Protein AF-A0A3B5AQD6-F1 (afdb_monomer_lite)

Structure (mmCIF, N/CA/C/O backbone):
data_AF-A0A3B5AQD6-F1
#
_entry.id   AF-A0A3B5AQD6-F1
#
loop_
_atom_site.group_PDB
_atom_site.id
_atom_site.type_symbol
_atom_site.label_atom_id
_atom_site.label_alt_id
_atom_site.label_comp_id
_atom_site.label_asym_id
_atom_site.label_entity_id
_atom_site.label_seq_id
_atom_site.pdbx_PDB_ins_code
_atom_site.Cartn_x
_atom_site.Cartn_y
_atom_site.Cartn_z
_atom_site.occupancy
_atom_site.B_iso_or_equiv
_atom_site.auth_seq_id
_atom_site.auth_comp_id
_atom_site.auth_asym_id
_atom_site.auth_atom_id
_atom_site.pdbx_PDB_model_num
ATOM 1 N N . LEU A 1 1 ? 2.995 -15.649 26.216 1.00 35.91 1 LEU A N 1
ATOM 2 C CA . LEU A 1 1 ? 2.750 -14.836 27.430 1.00 35.91 1 LEU A CA 1
ATOM 3 C C . LEU A 1 1 ? 1.643 -13.781 27.265 1.00 35.91 1 LEU A C 1
ATOM 5 O O . LEU A 1 1 ? 1.574 -12.901 28.098 1.00 35.91 1 LEU A O 1
ATOM 9 N N . TRP A 1 2 ? 0.729 -13.921 26.290 1.00 36.81 2 TRP A N 1
ATOM 10 C CA . TRP A 1 2 ? -0.607 -13.295 26.279 1.00 36.81 2 TRP A CA 1
ATOM 11 C C . TRP A 1 2 ? -1.537 -14.189 25.443 1.00 36.81 2 TRP A C 1
ATOM 13 O O . TRP A 1 2 ? -1.771 -13.940 24.267 1.00 36.81 2 TRP A O 1
ATOM 23 N N . GLN A 1 3 ? -1.967 -15.320 26.008 1.00 32.97 3 GLN A N 1
ATOM 24 C CA . GLN A 1 3 ? -3.010 -16.153 25.406 1.00 32.97 3 GLN A CA 1
ATOM 25 C C . GLN A 1 3 ? -4.338 -15.823 26.093 1.00 32.97 3 GLN A C 1
ATOM 27 O O . GLN A 1 3 ? -4.522 -16.119 27.267 1.00 32.97 3 GLN A O 1
ATOM 32 N N . HIS A 1 4 ? -5.213 -15.155 25.341 1.00 45.03 4 HIS A N 1
ATOM 33 C CA . HIS A 1 4 ? -6.669 -15.318 25.318 1.00 45.03 4 HIS A CA 1
ATOM 34 C C . HIS A 1 4 ? -7.383 -15.743 26.616 1.00 45.03 4 HIS A C 1
ATOM 36 O O . HIS A 1 4 ? -8.008 -16.796 26.657 1.00 45.03 4 HIS A O 1
ATOM 42 N N . ASN A 1 5 ? -7.421 -14.867 27.620 1.00 45.56 5 ASN A N 1
ATOM 43 C CA . ASN A 1 5 ? -8.552 -14.826 28.551 1.00 45.56 5 ASN A CA 1
ATOM 44 C C . ASN A 1 5 ? -9.429 -13.632 28.172 1.00 45.56 5 ASN A C 1
ATOM 46 O O . ASN A 1 5 ? -9.355 -12.566 28.779 1.00 45.56 5 ASN A O 1
ATOM 50 N N . VAL A 1 6 ? -10.226 -13.791 27.112 1.00 56.75 6 VAL A N 1
ATOM 51 C CA . VAL A 1 6 ? -11.300 -12.838 26.814 1.00 56.75 6 VAL A CA 1
ATOM 52 C C . VAL A 1 6 ? -12.374 -13.074 27.867 1.00 56.75 6 VAL A C 1
ATOM 54 O O . VAL A 1 6 ? -13.210 -13.963 27.728 1.00 56.75 6 VAL A O 1
ATOM 57 N N . ILE A 1 7 ? -12.315 -12.320 28.964 1.00 59.00 7 ILE 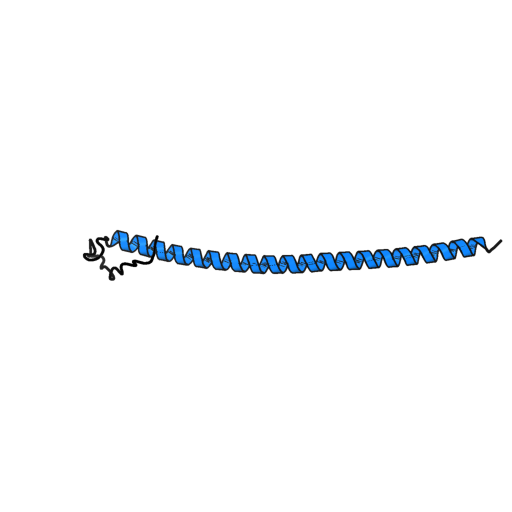A N 1
ATOM 58 C CA . ILE A 1 7 ? -13.415 -12.274 29.921 1.00 59.00 7 ILE A CA 1
ATOM 59 C C . ILE A 1 7 ? -14.583 -11.626 29.176 1.00 59.00 7 ILE A C 1
ATOM 61 O O . ILE A 1 7 ? -14.583 -10.421 28.927 1.00 59.00 7 ILE A O 1
ATOM 65 N N . HIS A 1 8 ? -15.547 -12.442 28.751 1.00 59.34 8 HIS A N 1
ATOM 66 C CA . HIS A 1 8 ? -16.799 -11.965 28.175 1.00 59.34 8 HIS A CA 1
ATOM 67 C C . HIS A 1 8 ? -17.607 -11.282 29.287 1.00 59.34 8 HIS A C 1
ATOM 69 O O . HIS A 1 8 ? -18.383 -11.922 29.996 1.00 59.34 8 HIS A O 1
ATOM 75 N N . CYS A 1 9 ? -17.395 -9.977 29.479 1.00 67.00 9 CYS A N 1
ATOM 76 C CA . CYS A 1 9 ? -18.313 -9.170 30.273 1.00 67.00 9 CYS A CA 1
ATOM 77 C C . CYS A 1 9 ? -19.645 -9.126 29.493 1.00 67.00 9 CYS A C 1
ATOM 79 O O . CYS A 1 9 ? -19.660 -8.868 28.287 1.00 67.00 9 CYS A O 1
ATOM 81 N N . HIS A 1 10 ? -20.748 -9.478 30.158 1.00 71.69 10 HIS A N 1
ATOM 82 C CA . HIS A 1 10 ? -22.085 -9.404 29.561 1.00 71.69 10 HIS A CA 1
ATOM 83 C C . HIS A 1 10 ? -22.411 -7.947 29.184 1.00 71.69 10 HIS A C 1
ATOM 85 O O . HIS A 1 10 ? -21.780 -7.043 29.738 1.00 71.69 10 HIS A O 1
ATOM 91 N N . PRO A 1 11 ? -23.366 -7.700 28.266 1.00 72.81 11 PRO A N 1
ATOM 92 C CA . PRO A 1 11 ? -23.798 -6.346 27.935 1.00 72.81 11 PRO A CA 1
ATOM 93 C C . PRO A 1 11 ? -24.246 -5.634 29.214 1.00 72.81 11 PRO A C 1
ATOM 95 O O . PRO A 1 11 ? -25.274 -5.983 29.786 1.00 72.81 11 PRO A O 1
ATOM 98 N N . MET A 1 12 ? -23.424 -4.700 29.688 1.00 79.88 12 MET A N 1
ATOM 99 C CA . MET A 1 12 ? -23.728 -3.903 30.871 1.00 79.88 12 MET A CA 1
ATOM 100 C C . MET A 1 12 ? -24.768 -2.848 30.494 1.00 79.88 12 MET A C 1
ATOM 102 O O . MET A 1 12 ? -24.664 -2.222 29.436 1.00 79.88 12 MET A O 1
ATOM 106 N N . GLU A 1 13 ? -25.760 -2.633 31.348 1.00 79.25 13 GLU A N 1
ATOM 107 C CA . GLU A 1 13 ? -26.698 -1.526 31.194 1.00 79.25 13 GLU A CA 1
ATOM 108 C C . GLU A 1 13 ? -26.042 -0.213 31.642 1.00 79.25 13 GLU A C 1
ATOM 110 O O . GLU A 1 13 ? -25.123 -0.208 32.457 1.00 79.25 13 GLU A O 1
ATOM 115 N N . ARG A 1 14 ? -26.522 0.942 31.157 1.00 79.25 14 ARG A N 1
ATOM 116 C CA . ARG A 1 14 ? -25.983 2.258 31.576 1.00 79.25 14 ARG A CA 1
ATOM 117 C C . ARG A 1 14 ? -26.110 2.518 33.080 1.00 79.25 14 ARG A C 1
ATOM 119 O O . ARG A 1 14 ? -25.411 3.377 33.608 1.00 79.25 14 ARG A O 1
ATOM 126 N N . SER A 1 15 ? -27.035 1.826 33.743 1.00 83.69 15 SER A N 1
ATOM 127 C CA . SER A 1 15 ? -27.220 1.841 35.195 1.00 83.69 15 SER A CA 1
ATOM 128 C C . SER A 1 15 ? -26.180 1.012 35.948 1.00 83.69 15 SER A C 1
ATOM 130 O O . SER A 1 15 ? -26.013 1.218 37.151 1.00 83.69 15 SER A O 1
ATOM 132 N N . ASP A 1 16 ? -25.470 0.104 35.276 1.00 81.56 16 ASP A N 1
ATOM 133 C CA . ASP A 1 16 ? -24.441 -0.713 35.904 1.00 81.56 16 ASP A CA 1
ATOM 134 C C . ASP A 1 1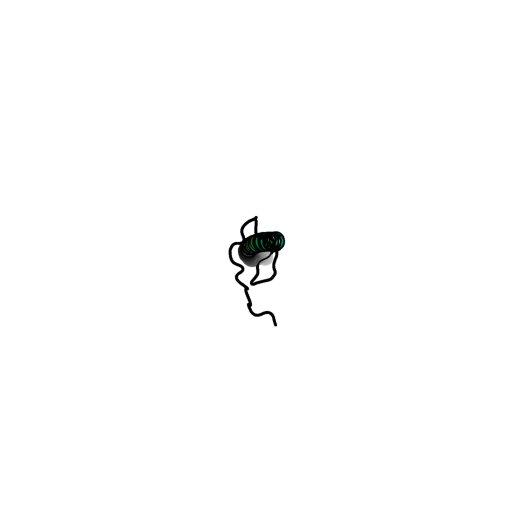6 ? -23.189 0.125 36.145 1.00 81.56 16 ASP A C 1
ATOM 136 O O . ASP A 1 16 ? -22.553 0.637 35.228 1.00 81.56 16 ASP A O 1
ATOM 140 N N . ILE A 1 17 ? -22.787 0.247 37.406 1.00 80.38 17 ILE A N 1
ATOM 141 C CA . ILE A 1 17 ? -21.584 1.010 37.757 1.00 80.38 17 ILE A CA 1
ATOM 142 C C . ILE A 1 17 ? -20.341 0.124 37.611 1.00 80.38 17 ILE A C 1
ATOM 144 O O . ILE A 1 17 ? -19.297 0.601 37.170 1.00 80.38 17 ILE A O 1
ATOM 148 N N . VAL A 1 18 ? -20.450 -1.172 37.939 1.00 82.38 18 VAL A N 1
ATOM 149 C CA . VAL A 1 18 ? -19.362 -2.164 37.877 1.00 82.38 18 VAL A CA 1
ATOM 150 C C . VAL A 1 18 ? -19.921 -3.556 37.571 1.00 82.38 18 VAL A C 1
ATOM 152 O O . VAL A 1 18 ? -20.926 -3.966 38.145 1.00 82.38 18 VAL A O 1
ATOM 155 N N . CYS A 1 19 ? -19.249 -4.317 36.708 1.00 80.19 19 CYS A N 1
ATOM 156 C CA . CYS A 1 19 ? -19.540 -5.727 36.469 1.00 80.19 19 CYS A CA 1
ATOM 157 C C . CYS A 1 19 ? -19.016 -6.592 37.623 1.00 80.19 19 CYS A C 1
ATOM 159 O O . CYS A 1 19 ? -17.814 -6.625 37.884 1.00 80.19 19 CYS A O 1
ATOM 161 N N . LEU A 1 20 ? -19.893 -7.365 38.266 1.00 71.75 20 LEU A N 1
ATOM 162 C CA . LEU A 1 20 ? -19.540 -8.254 39.384 1.00 71.75 20 LEU A CA 1
ATOM 163 C C . LEU A 1 20 ? -18.586 -9.395 38.994 1.00 71.75 20 LEU A C 1
ATOM 165 O O . LEU A 1 20 ? -17.875 -9.918 39.846 1.00 71.75 20 LEU A O 1
ATOM 169 N N . TYR A 1 21 ? -18.562 -9.780 37.715 1.00 66.38 21 TYR A N 1
ATOM 170 C CA . TYR A 1 21 ? -17.730 -10.882 37.224 1.00 66.38 21 TYR A CA 1
ATOM 171 C C . TYR A 1 21 ? -16.311 -10.450 36.850 1.00 66.38 21 TYR A C 1
ATOM 173 O O . TYR A 1 21 ? -15.363 -11.192 37.093 1.00 66.38 21 TYR A O 1
ATOM 181 N N . CYS A 1 22 ? -16.163 -9.275 36.233 1.00 78.31 22 CYS A N 1
ATOM 182 C CA . CYS A 1 22 ? -14.878 -8.803 35.715 1.00 78.31 22 CYS A CA 1
ATOM 183 C C . CYS A 1 22 ? -14.310 -7.594 36.483 1.00 78.31 22 CYS A C 1
ATOM 185 O O . CYS A 1 22 ? -13.160 -7.228 36.267 1.00 78.31 22 CYS A O 1
ATOM 187 N N . GLY A 1 23 ? -15.085 -6.979 37.385 1.00 77.56 23 GLY A N 1
ATOM 188 C CA . GLY A 1 23 ? -14.689 -5.786 38.147 1.00 77.56 23 GLY A CA 1
ATOM 189 C C . GLY A 1 23 ? -14.591 -4.506 37.308 1.00 77.56 23 GLY A C 1
ATOM 190 O O . GLY A 1 23 ? -14.155 -3.474 37.808 1.00 77.56 23 GLY A O 1
ATOM 191 N N . VAL A 1 24 ? -14.980 -4.563 36.032 1.00 82.50 24 VAL A N 1
ATOM 192 C CA . VAL A 1 24 ? -14.868 -3.457 35.072 1.00 82.50 24 VAL A CA 1
ATOM 193 C C . VAL A 1 24 ? -16.089 -2.545 35.179 1.00 82.50 24 VAL A C 1
ATOM 195 O O . VAL A 1 24 ? -17.214 -3.039 35.260 1.00 82.50 24 VAL A O 1
ATOM 198 N N . SER A 1 25 ? -15.890 -1.224 35.174 1.00 84.25 25 SER A N 1
ATOM 199 C CA . SER A 1 25 ? -17.003 -0.266 35.129 1.00 84.25 25 SER A CA 1
ATOM 200 C C . SER A 1 25 ? -17.619 -0.169 33.732 1.00 84.25 25 SER A C 1
ATOM 202 O O . SER A 1 25 ? -16.929 -0.385 32.736 1.00 84.25 25 SER A O 1
ATOM 204 N N . TYR A 1 26 ? -18.904 0.195 33.640 1.00 82.50 26 TYR A N 1
ATOM 205 C CA . TYR A 1 26 ? -19.589 0.376 32.349 1.00 82.50 26 TYR A CA 1
ATOM 206 C C . TYR A 1 26 ? -18.845 1.359 31.433 1.00 82.50 26 TYR A C 1
ATOM 208 O O . TYR A 1 26 ? -18.686 1.101 30.238 1.00 82.50 26 TYR A O 1
ATOM 216 N N . LEU A 1 27 ? -18.350 2.465 32.005 1.00 83.62 27 LEU A N 1
ATOM 217 C CA . LEU A 1 27 ? -17.605 3.481 31.263 1.00 83.62 27 LEU A CA 1
ATOM 218 C C . LEU A 1 27 ? -16.319 2.893 30.674 1.00 83.62 27 LEU A C 1
ATOM 220 O O . LEU A 1 27 ? -16.099 2.989 29.472 1.00 83.62 27 LEU A O 1
ATOM 224 N N . ILE A 1 28 ? -15.537 2.192 31.501 1.00 83.69 28 ILE A N 1
ATOM 225 C CA . ILE A 1 28 ? -14.288 1.558 31.075 1.00 83.69 28 ILE A CA 1
ATOM 226 C C . ILE A 1 28 ? -14.564 0.499 29.997 1.00 83.69 28 ILE A C 1
ATOM 228 O O . ILE A 1 28 ? -13.885 0.470 28.974 1.00 83.69 28 ILE A O 1
ATOM 232 N N . TYR A 1 29 ? -15.579 -0.352 30.181 1.00 84.75 29 TYR A N 1
ATOM 233 C CA . TYR A 1 29 ? -15.952 -1.362 29.185 1.00 84.75 29 TYR A CA 1
ATOM 234 C C . TYR A 1 29 ? -16.296 -0.731 27.829 1.00 84.75 29 TYR A C 1
ATOM 236 O O . TYR A 1 29 ? -15.811 -1.196 26.796 1.00 84.75 29 TYR A O 1
ATOM 244 N N . THR A 1 30 ? -17.104 0.331 27.839 1.00 83.94 30 THR A N 1
ATOM 245 C CA . THR A 1 30 ? -17.556 1.011 26.619 1.00 83.94 30 THR A CA 1
ATOM 246 C C . THR A 1 30 ? -16.382 1.652 25.885 1.00 83.94 30 THR A C 1
ATOM 248 O O . THR A 1 30 ? -16.212 1.414 24.692 1.00 83.94 30 THR A O 1
ATOM 251 N N . GLU A 1 31 ? -15.512 2.364 26.601 1.00 87.94 31 GLU A N 1
ATOM 252 C CA . GLU A 1 31 ? -14.313 2.984 26.027 1.00 87.94 31 GLU A CA 1
ATOM 253 C C . GLU A 1 31 ? -13.374 1.938 25.408 1.00 87.94 31 GLU A C 1
ATOM 255 O O . GLU A 1 31 ? -12.936 2.085 24.268 1.00 87.94 31 GLU A O 1
ATOM 260 N N . PHE A 1 32 ? -13.101 0.831 26.109 1.00 86.44 32 PHE A N 1
ATOM 261 C CA . PHE A 1 32 ? -12.280 -0.249 25.555 1.00 86.44 32 PHE A CA 1
ATOM 262 C C . PHE A 1 32 ? -12.932 -0.914 24.343 1.00 86.44 32 PHE A C 1
ATOM 264 O O . PHE A 1 32 ? -12.236 -1.276 23.393 1.00 86.44 32 PHE A O 1
ATOM 271 N N . HIS A 1 33 ? -14.251 -1.099 24.356 1.00 85.94 33 HIS A N 1
ATOM 272 C CA . HIS A 1 33 ? -14.978 -1.657 23.223 1.00 85.94 33 HIS A CA 1
ATOM 273 C C . HIS A 1 33 ? -14.894 -0.739 21.994 1.00 85.94 33 HIS A C 1
ATOM 275 O O . HIS A 1 33 ? -14.595 -1.209 20.893 1.00 85.94 33 H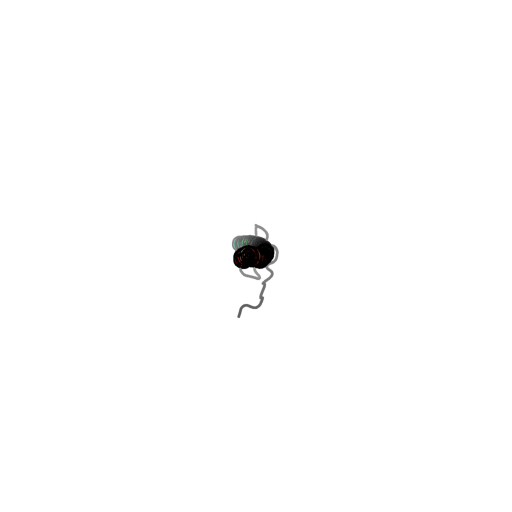IS A O 1
ATOM 281 N N . GLU A 1 34 ? -15.109 0.564 22.174 1.00 89.94 34 GLU A N 1
ATOM 282 C CA . GLU A 1 34 ? -14.969 1.568 21.116 1.00 89.94 34 GLU A CA 1
ATOM 283 C C . GLU A 1 34 ? -13.542 1.597 20.566 1.00 89.94 34 GLU A C 1
ATOM 285 O O . GLU A 1 34 ? -13.351 1.492 19.355 1.00 89.94 34 GLU A O 1
ATOM 290 N N . MET A 1 35 ? -12.531 1.617 21.442 1.00 91.94 35 MET A N 1
ATOM 291 C CA . MET A 1 35 ? -11.126 1.559 21.030 1.00 91.94 35 MET A CA 1
ATOM 292 C C . MET A 1 35 ? -10.807 0.286 20.245 1.00 91.94 35 MET A C 1
ATOM 294 O O . MET A 1 35 ? -10.145 0.353 19.214 1.00 91.94 35 MET A O 1
ATOM 298 N N . ARG A 1 36 ? -11.286 -0.881 20.691 1.00 90.75 36 ARG A N 1
ATOM 299 C CA . ARG A 1 36 ? -11.087 -2.152 19.973 1.00 90.75 36 ARG A CA 1
ATOM 300 C C . ARG A 1 36 ? -11.755 -2.147 18.604 1.00 90.75 36 ARG A C 1
ATOM 302 O O . ARG A 1 36 ? -11.188 -2.683 17.658 1.00 90.75 36 ARG A O 1
ATOM 309 N N . THR A 1 37 ? -12.936 -1.547 18.505 1.00 92.44 37 THR A N 1
ATOM 310 C CA . THR A 1 37 ? -13.660 -1.419 17.236 1.00 92.44 37 THR A CA 1
ATOM 311 C C . THR A 1 37 ? -12.890 -0.519 16.274 1.00 92.44 37 THR A C 1
ATOM 313 O O . THR A 1 37 ? -12.674 -0.900 15.125 1.00 92.44 37 THR A O 1
ATOM 316 N N . LEU A 1 38 ? -12.405 0.627 16.759 1.00 96.62 38 LEU A N 1
ATOM 317 C CA . LEU A 1 38 ? -11.590 1.551 15.974 1.00 96.62 38 LEU A CA 1
ATOM 318 C C . LEU A 1 38 ? -10.266 0.912 15.534 1.00 96.62 38 LEU A C 1
ATOM 320 O O . LEU A 1 38 ? -9.870 1.051 14.381 1.00 96.62 38 LEU A O 1
ATOM 324 N N .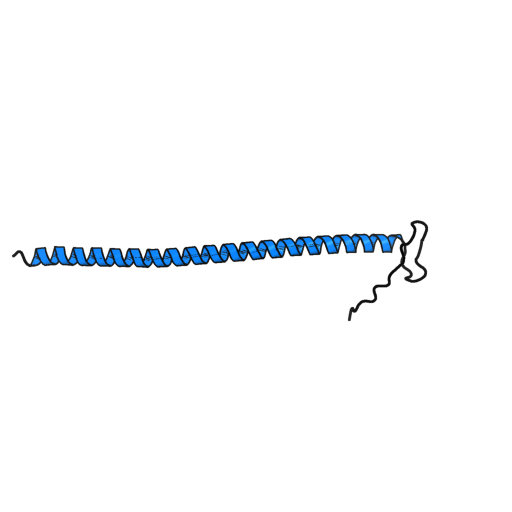 LEU A 1 39 ? -9.595 0.173 16.422 1.00 97.19 39 LEU A N 1
ATOM 325 C CA . LEU A 1 39 ? -8.370 -0.553 16.082 1.00 97.19 39 LEU A CA 1
ATOM 326 C C . LEU A 1 39 ? -8.617 -1.582 14.978 1.00 97.19 39 LEU A C 1
ATOM 328 O O . LEU A 1 39 ? -7.872 -1.600 14.006 1.00 97.19 39 LEU A O 1
ATOM 332 N N . ALA A 1 40 ? -9.684 -2.378 15.078 1.00 96.06 40 ALA A N 1
ATOM 333 C CA . ALA A 1 40 ? -10.023 -3.360 14.049 1.00 96.06 40 ALA A CA 1
ATOM 334 C C . ALA A 1 40 ? -10.318 -2.702 12.687 1.00 96.06 40 ALA A C 1
ATOM 336 O O . ALA A 1 40 ? -9.938 -3.238 11.647 1.00 96.06 40 ALA A O 1
ATOM 337 N N . GLN A 1 41 ? -10.963 -1.531 12.686 1.00 97.62 41 GLN A N 1
ATOM 338 C CA . GLN A 1 41 ? -11.196 -0.748 11.468 1.00 97.62 41 GLN A CA 1
ATOM 339 C C . GLN A 1 41 ? -9.881 -0.254 10.855 1.00 97.62 41 GLN A C 1
ATOM 341 O O . GLN A 1 41 ? -9.630 -0.491 9.676 1.00 97.62 41 GLN A O 1
ATOM 346 N N . LEU A 1 42 ? -9.009 0.358 11.658 1.00 98.06 42 LEU A N 1
ATOM 347 C CA . LEU A 1 42 ? -7.713 0.857 11.190 1.00 98.06 42 LEU A CA 1
ATOM 348 C C . LEU A 1 42 ? -6.792 -0.269 10.705 1.00 98.06 42 LEU A C 1
ATOM 350 O O . LEU A 1 42 ? -6.056 -0.095 9.735 1.00 98.06 42 LEU A O 1
ATOM 354 N N . GLU A 1 43 ? -6.828 -1.436 11.348 1.00 98.19 43 GLU A N 1
ATOM 355 C CA . GLU A 1 43 ? -6.091 -2.619 10.899 1.00 98.19 43 GLU A CA 1
ATOM 356 C C . GLU A 1 43 ? -6.588 -3.114 9.535 1.00 98.19 43 GLU A C 1
ATOM 358 O O . GLU A 1 43 ? -5.770 -3.468 8.682 1.00 98.19 43 GLU A O 1
ATOM 363 N N . ALA A 1 44 ? -7.904 -3.089 9.299 1.00 97.88 44 ALA A N 1
ATOM 364 C CA . ALA A 1 44 ? -8.489 -3.442 8.008 1.00 97.88 44 ALA A CA 1
ATOM 365 C C . ALA A 1 44 ? -8.102 -2.439 6.908 1.00 97.88 44 ALA A C 1
ATOM 367 O O . ALA A 1 44 ? -7.650 -2.852 5.838 1.00 97.88 44 ALA A O 1
ATOM 368 N N . GLU A 1 45 ? -8.190 -1.134 7.182 1.00 98.19 45 GLU A N 1
ATOM 369 C CA . GLU A 1 45 ? -7.760 -0.083 6.248 1.00 98.19 45 GLU A CA 1
ATOM 370 C C . GLU A 1 45 ? -6.268 -0.203 5.915 1.00 98.19 45 GLU A C 1
ATOM 372 O O . GLU A 1 45 ? -5.860 -0.146 4.753 1.00 98.19 45 GLU A O 1
ATOM 377 N N . LEU A 1 46 ? -5.427 -0.435 6.926 1.00 98.31 46 LEU A N 1
ATOM 378 C CA . LEU A 1 46 ? -3.994 -0.626 6.728 1.00 98.31 46 LEU A CA 1
ATOM 379 C C . LEU A 1 46 ? -3.703 -1.843 5.845 1.00 98.31 46 LEU A C 1
ATOM 381 O O . LEU A 1 46 ? -2.788 -1.803 5.017 1.00 98.31 46 LEU A O 1
ATOM 385 N N . GLN A 1 47 ? -4.458 -2.927 6.021 1.00 98.00 47 GLN A N 1
ATOM 386 C CA . GLN A 1 47 ? -4.317 -4.121 5.201 1.00 98.00 47 GLN A CA 1
ATOM 387 C C . GLN A 1 47 ? -4.687 -3.840 3.739 1.00 98.00 47 GLN A C 1
ATOM 389 O O . GLN A 1 47 ? -3.925 -4.199 2.839 1.00 98.00 47 GLN A O 1
ATOM 394 N N . GLU A 1 48 ? -5.775 -3.113 3.489 1.00 97.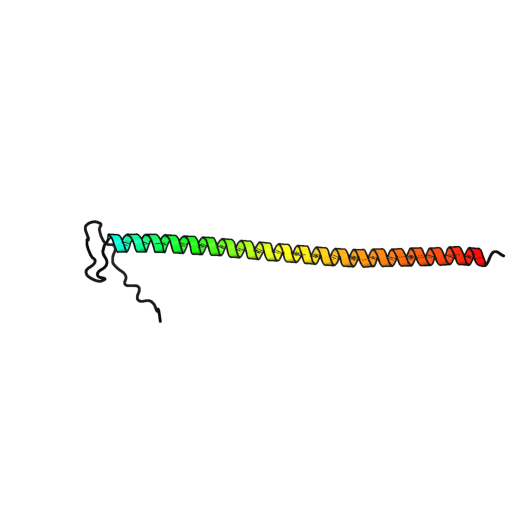88 48 GLU A N 1
ATOM 395 C CA . GLU A 1 48 ? -6.166 -2.699 2.138 1.00 97.88 48 GLU A CA 1
ATOM 396 C C . GLU A 1 48 ? -5.092 -1.818 1.472 1.00 97.88 48 GLU A C 1
ATOM 398 O O . GLU A 1 48 ? -4.707 -2.037 0.315 1.00 97.88 48 GLU A O 1
ATOM 403 N N . VAL A 1 49 ? -4.535 -0.856 2.214 1.00 98.12 49 VAL A N 1
ATOM 404 C CA . VAL A 1 49 ? -3.452 0.013 1.726 1.00 98.12 49 VAL A CA 1
ATOM 405 C C . VAL A 1 49 ? -2.193 -0.796 1.402 1.00 98.12 49 VAL A C 1
ATOM 407 O O . VAL A 1 49 ? -1.534 -0.557 0.389 1.00 98.12 49 VAL A O 1
ATOM 410 N N . ARG A 1 50 ? -1.848 -1.798 2.214 1.00 98.25 50 ARG A N 1
ATOM 411 C CA . ARG A 1 50 ? -0.700 -2.678 1.939 1.00 98.25 50 ARG A CA 1
ATOM 412 C C . ARG A 1 50 ? -0.903 -3.495 0.672 1.00 98.25 50 ARG A C 1
ATOM 414 O O . ARG A 1 50 ? 0.015 -3.610 -0.139 1.00 98.25 50 ARG A O 1
ATOM 421 N N . GLU A 1 51 ? -2.095 -4.042 0.478 1.00 97.88 51 GLU A N 1
ATOM 422 C CA . GLU A 1 51 ? -2.405 -4.837 -0.706 1.00 97.88 51 GLU A CA 1
ATOM 423 C C . GLU A 1 51 ? -2.424 -3.995 -1.982 1.00 97.88 51 GLU A C 1
ATOM 425 O O . GLU A 1 51 ? -1.887 -4.415 -3.009 1.00 97.88 51 GLU A O 1
ATOM 430 N N . THR A 1 52 ? -3.001 -2.792 -1.929 1.00 97.25 52 THR A N 1
ATOM 431 C CA . THR A 1 52 ? -2.966 -1.853 -3.059 1.00 97.25 52 THR A CA 1
ATOM 432 C C . THR A 1 52 ? -1.533 -1.446 -3.385 1.00 97.25 52 THR A C 1
ATOM 434 O O . THR A 1 52 ? -1.132 -1.535 -4.547 1.00 97.25 52 THR A O 1
ATOM 437 N N . ALA A 1 53 ? -0.727 -1.098 -2.379 1.00 97.75 53 ALA A N 1
ATOM 438 C CA . ALA A 1 53 ? 0.682 -0.765 -2.565 1.00 97.75 53 ALA A CA 1
ATOM 439 C C . ALA A 1 53 ? 1.470 -1.924 -3.192 1.00 97.75 53 ALA A C 1
ATOM 441 O O . ALA A 1 53 ? 2.265 -1.701 -4.107 1.00 97.75 53 ALA A O 1
ATOM 442 N N . GLN A 1 54 ? 1.223 -3.163 -2.758 1.00 97.81 54 GLN A N 1
ATOM 443 C CA . GLN A 1 54 ? 1.887 -4.335 -3.319 1.00 97.81 54 GLN A CA 1
ATOM 444 C C . GLN A 1 54 ? 1.485 -4.574 -4.780 1.00 97.81 54 GLN A C 1
ATOM 446 O O . GLN A 1 54 ? 2.354 -4.810 -5.618 1.00 97.81 54 GLN A O 1
ATOM 451 N N . ARG A 1 55 ? 0.194 -4.454 -5.117 1.00 97.44 55 ARG A N 1
ATOM 452 C CA . ARG A 1 55 ? -0.277 -4.561 -6.509 1.00 97.44 55 ARG A CA 1
ATOM 453 C C . ARG A 1 55 ? 0.356 -3.498 -7.404 1.00 97.44 55 ARG A C 1
ATOM 455 O O . ARG A 1 55 ? 0.825 -3.816 -8.495 1.00 97.44 55 ARG A O 1
ATOM 462 N N . GLU A 1 56 ? 0.394 -2.250 -6.948 1.00 97.75 56 GLU A N 1
ATOM 463 C CA . GLU A 1 56 ? 1.006 -1.154 -7.704 1.00 97.75 56 GLU A CA 1
ATOM 464 C C . GLU A 1 56 ? 2.518 -1.324 -7.849 1.00 97.75 56 GLU A C 1
ATOM 466 O O . GLU A 1 56 ? 3.066 -1.062 -8.920 1.00 97.75 56 GLU A O 1
ATOM 471 N N . LYS A 1 57 ? 3.200 -1.833 -6.818 1.00 97.88 57 LYS A N 1
ATOM 472 C CA . LYS A 1 57 ? 4.616 -2.194 -6.903 1.00 97.88 57 LYS A CA 1
ATOM 473 C C . LYS A 1 57 ? 4.856 -3.238 -7.995 1.00 97.88 57 LYS A C 1
ATOM 475 O O . LYS A 1 57 ? 5.683 -3.001 -8.870 1.00 97.88 57 LYS A O 1
ATOM 480 N N . THR A 1 58 ? 4.093 -4.330 -8.006 1.00 97.62 58 THR A N 1
ATOM 481 C CA . THR A 1 58 ? 4.229 -5.378 -9.030 1.00 97.62 58 THR A CA 1
ATOM 482 C C . THR A 1 58 ? 3.965 -4.846 -10.441 1.00 97.62 58 THR A C 1
ATOM 484 O O . THR A 1 58 ? 4.700 -5.176 -11.369 1.00 97.62 58 THR A O 1
ATOM 487 N N . LYS A 1 59 ? 2.964 -3.973 -10.623 1.00 97.56 59 LYS A N 1
ATOM 488 C CA . LYS A 1 59 ? 2.720 -3.320 -11.922 1.00 97.56 59 LYS A CA 1
ATOM 489 C C . LYS A 1 59 ? 3.905 -2.462 -12.364 1.00 97.56 59 LYS A C 1
ATOM 491 O O . LYS A 1 59 ? 4.305 -2.528 -13.523 1.00 97.56 59 LYS A O 1
ATOM 496 N N . ARG A 1 60 ? 4.473 -1.665 -11.453 1.00 97.69 60 ARG A N 1
ATOM 497 C CA . ARG A 1 60 ? 5.648 -0.828 -11.741 1.00 97.69 60 ARG A CA 1
ATOM 498 C C . ARG A 1 60 ? 6.861 -1.670 -12.121 1.00 97.69 60 ARG A C 1
ATOM 500 O O . ARG A 1 60 ? 7.531 -1.339 -13.090 1.00 97.69 60 ARG A O 1
ATOM 507 N N . GLU A 1 61 ? 7.107 -2.765 -11.409 1.00 98.06 61 GLU A N 1
ATOM 508 C CA . GLU A 1 61 ? 8.197 -3.700 -11.711 1.00 98.06 61 GLU A CA 1
ATOM 509 C C . GLU A 1 61 ? 8.025 -4.355 -13.091 1.00 98.06 61 GLU A C 1
ATOM 511 O O . GLU A 1 61 ? 8.990 -4.451 -13.845 1.00 98.06 61 GLU A O 1
ATOM 516 N N . ALA A 1 62 ? 6.800 -4.737 -13.468 1.00 97.69 62 ALA A N 1
ATOM 517 C CA . ALA A 1 62 ? 6.518 -5.287 -14.795 1.00 97.69 62 ALA A CA 1
ATOM 518 C C . ALA A 1 62 ? 6.757 -4.263 -15.920 1.00 97.69 62 ALA A C 1
ATOM 520 O O . ALA A 1 62 ? 7.337 -4.597 -16.954 1.00 97.69 62 ALA A O 1
ATOM 521 N N . LEU A 1 63 ? 6.349 -3.006 -15.716 1.00 97.75 63 LEU A N 1
ATOM 522 C CA . LEU A 1 63 ? 6.606 -1.925 -16.674 1.00 97.75 63 LEU A CA 1
ATOM 523 C C . LEU A 1 63 ? 8.101 -1.619 -16.806 1.00 97.75 63 LEU A C 1
ATOM 525 O O . LEU A 1 63 ? 8.594 -1.409 -17.912 1.00 97.75 63 LEU A O 1
ATOM 529 N N . GLU A 1 64 ? 8.822 -1.611 -15.687 1.00 97.81 64 GLU A N 1
ATOM 530 C CA . GLU A 1 64 ? 10.267 -1.399 -15.652 1.00 97.81 64 GLU A CA 1
ATOM 531 C C . GLU A 1 64 ? 11.015 -2.508 -16.404 1.00 97.81 64 GLU A C 1
ATOM 533 O O . GLU A 1 64 ? 11.886 -2.221 -17.225 1.00 97.81 64 GLU A O 1
ATOM 538 N N . LEU A 1 65 ? 10.618 -3.768 -16.207 1.00 98.00 65 LEU A N 1
ATOM 539 C CA . LEU A 1 65 ? 11.160 -4.888 -16.971 1.00 98.00 65 LEU A CA 1
ATOM 540 C C . LEU A 1 65 ? 10.919 -4.706 -18.474 1.00 98.00 65 LEU A C 1
ATOM 542 O O . LEU A 1 65 ? 11.861 -4.821 -19.259 1.00 98.00 65 LEU A O 1
ATOM 546 N N . GLY A 1 66 ? 9.690 -4.351 -18.862 1.00 96.88 66 GLY A N 1
ATOM 547 C CA . GLY A 1 66 ? 9.354 -4.067 -20.256 1.00 96.88 66 GLY A CA 1
ATOM 548 C C . GLY A 1 66 ? 10.218 -2.949 -20.842 1.00 96.88 66 GLY A C 1
ATOM 549 O O . GLY A 1 66 ? 10.748 -3.093 -21.942 1.00 96.88 66 GLY A O 1
ATOM 550 N N . ARG A 1 67 ? 10.444 -1.858 -20.098 1.00 97.94 67 ARG A N 1
ATOM 551 C CA . ARG A 1 67 ? 11.339 -0.769 -20.524 1.00 97.94 67 ARG A CA 1
ATOM 552 C C . ARG A 1 67 ? 12.756 -1.275 -20.801 1.00 97.94 67 ARG A C 1
ATOM 554 O O . ARG A 1 67 ? 13.317 -0.954 -21.845 1.00 97.94 67 ARG A O 1
ATOM 561 N N . LEU A 1 68 ? 13.317 -2.082 -19.900 1.00 97.94 68 LEU A N 1
ATOM 562 C CA . LEU A 1 68 ? 14.667 -2.640 -20.041 1.00 97.94 68 LEU A CA 1
ATOM 563 C C . LEU A 1 68 ? 14.782 -3.628 -21.209 1.00 97.94 68 LEU A C 1
ATOM 565 O O . LEU A 1 68 ? 15.847 -3.770 -21.811 1.00 97.94 68 LEU A O 1
ATOM 569 N N . GLU A 1 69 ? 13.722 -4.371 -21.516 1.00 97.50 69 GLU A N 1
ATOM 570 C CA . GLU A 1 69 ? 13.671 -5.242 -22.694 1.00 97.50 69 GLU A CA 1
ATOM 571 C C . GLU A 1 69 ? 13.646 -4.430 -23.990 1.00 97.50 69 GLU A C 1
ATOM 573 O O . GLU A 1 69 ? 14.438 -4.703 -24.894 1.00 97.50 69 GLU A O 1
ATOM 578 N N . TRP A 1 70 ? 12.819 -3.384 -24.047 1.00 97.31 70 TRP A N 1
ATOM 579 C CA . TRP A 1 70 ? 12.772 -2.455 -25.176 1.00 97.31 70 TRP A CA 1
ATOM 580 C C . TRP A 1 70 ? 14.108 -1.755 -25.414 1.00 97.31 70 TRP A C 1
ATOM 582 O O . TRP A 1 70 ? 14.571 -1.684 -26.550 1.00 97.31 70 TRP A O 1
ATOM 592 N N . GLU A 1 71 ? 14.762 -1.280 -24.357 1.00 97.69 71 GLU A N 1
ATOM 593 C CA . GLU A 1 71 ? 16.062 -0.616 -24.459 1.00 97.69 71 GLU A CA 1
ATOM 594 C C . GLU A 1 71 ? 17.144 -1.564 -24.999 1.00 97.69 71 GLU A C 1
ATOM 596 O O . GLU A 1 71 ? 17.926 -1.191 -25.877 1.00 97.69 71 GLU A O 1
ATOM 601 N N . ARG A 1 72 ? 17.143 -2.828 -24.553 1.00 96.88 72 ARG A N 1
ATOM 602 C CA . ARG A 1 72 ? 18.037 -3.868 -25.085 1.00 96.88 72 ARG A CA 1
ATOM 603 C C . ARG A 1 72 ? 17.765 -4.164 -26.560 1.00 96.88 72 ARG A C 1
ATOM 605 O O . ARG A 1 72 ? 18.717 -4.257 -27.336 1.00 96.88 72 ARG A O 1
ATOM 612 N N . ALA A 1 73 ? 16.498 -4.297 -26.950 1.00 96.38 73 ALA A N 1
ATOM 613 C CA . ALA A 1 73 ? 16.114 -4.533 -28.341 1.00 96.38 73 ALA A CA 1
ATOM 614 C C . ALA A 1 73 ? 16.554 -3.374 -29.247 1.00 96.38 73 ALA A C 1
ATOM 616 O O . ALA A 1 73 ? 17.187 -3.602 -30.278 1.00 96.38 73 ALA A O 1
ATOM 617 N N . LEU A 1 74 ? 16.318 -2.135 -28.809 1.00 96.62 74 LEU A N 1
ATOM 618 C CA . LEU A 1 74 ? 16.733 -0.936 -29.528 1.00 96.62 74 LEU A CA 1
ATOM 619 C C . LEU A 1 74 ? 18.257 -0.870 -29.689 1.00 96.62 74 LEU A C 1
ATOM 621 O O . LEU A 1 74 ? 18.754 -0.564 -30.770 1.00 96.62 74 LEU A O 1
ATOM 625 N N . HIS A 1 75 ? 19.017 -1.188 -28.638 1.00 95.62 75 HIS A N 1
ATOM 626 C CA . HIS A 1 75 ? 20.478 -1.180 -28.706 1.00 95.62 75 HIS A CA 1
ATOM 627 C C . HIS A 1 75 ? 21.015 -2.191 -29.731 1.00 95.62 75 HIS A C 1
ATOM 629 O O . HIS A 1 75 ? 21.947 -1.891 -30.482 1.00 95.62 75 HIS A O 1
ATOM 635 N N . LEU A 1 76 ? 20.411 -3.382 -29.792 1.00 95.69 76 LEU A N 1
ATOM 636 C CA . LEU A 1 76 ? 20.744 -4.391 -30.797 1.00 95.69 76 LEU A CA 1
ATOM 637 C C . LEU A 1 76 ? 20.421 -3.899 -32.208 1.00 95.69 76 LEU A C 1
ATOM 639 O O . LEU A 1 76 ? 21.270 -4.013 -33.092 1.00 95.69 76 LEU A O 1
ATOM 643 N N . GLU A 1 77 ? 19.242 -3.312 -32.411 1.00 94.62 77 GLU A N 1
ATOM 644 C CA . GLU A 1 77 ? 18.828 -2.775 -33.706 1.00 94.62 77 GLU A CA 1
ATOM 645 C C . GLU A 1 77 ? 19.790 -1.679 -34.184 1.00 94.62 77 GLU A C 1
ATOM 647 O O . GLU A 1 77 ? 20.363 -1.787 -35.271 1.00 94.62 77 GLU A O 1
ATOM 652 N N . VAL A 1 78 ? 20.097 -0.696 -33.335 1.00 95.19 78 VAL A N 1
ATOM 653 C CA . VAL A 1 78 ? 21.074 0.362 -33.640 1.00 95.19 78 VAL A CA 1
ATOM 654 C C . VAL A 1 78 ? 22.438 -0.228 -33.995 1.00 95.19 78 VAL A C 1
ATOM 656 O O . VAL A 1 78 ? 23.055 0.186 -34.977 1.00 95.19 78 VAL A O 1
ATOM 659 N N . HIS A 1 79 ? 22.912 -1.224 -33.245 1.00 93.56 79 HIS A N 1
ATOM 660 C CA . HIS A 1 79 ? 24.188 -1.872 -33.527 1.00 93.56 79 HIS A CA 1
ATOM 661 C C . HIS A 1 79 ? 24.179 -2.631 -34.864 1.00 93.56 79 HIS A C 1
ATOM 663 O O . HIS A 1 79 ? 25.163 -2.578 -35.606 1.00 93.56 79 HIS A O 1
ATOM 669 N N . THR A 1 80 ? 23.077 -3.303 -35.213 1.00 94.06 80 THR A N 1
ATOM 670 C CA . THR A 1 80 ? 22.937 -3.969 -36.520 1.00 94.06 80 THR A CA 1
ATOM 671 C C . THR A 1 80 ? 22.919 -2.973 -37.674 1.00 94.06 80 THR A C 1
ATOM 673 O O . THR A 1 80 ? 23.652 -3.158 -38.646 1.00 94.06 80 THR A O 1
ATOM 676 N N . VAL A 1 81 ? 22.171 -1.875 -37.541 1.00 93.44 81 VAL A N 1
ATOM 677 C CA . VAL A 1 81 ? 22.123 -0.803 -38.542 1.00 93.44 81 VAL A CA 1
ATOM 678 C C . VAL A 1 81 ? 23.498 -0.160 -38.696 1.00 93.44 81 VAL A C 1
ATOM 680 O O . VAL A 1 81 ? 23.977 -0.004 -39.817 1.00 93.44 81 VAL A O 1
ATOM 683 N N . HIS A 1 82 ? 24.183 0.142 -37.592 1.00 93.94 82 HIS A N 1
ATOM 684 C CA . HIS A 1 82 ? 25.527 0.713 -37.630 1.00 93.94 82 HIS A CA 1
ATOM 685 C C . HIS A 1 82 ? 26.515 -0.212 -38.356 1.00 93.94 82 HIS A C 1
ATOM 687 O O . HIS A 1 82 ? 27.259 0.247 -39.223 1.00 93.94 82 HIS A O 1
ATOM 693 N N . LYS A 1 83 ? 26.474 -1.524 -38.085 1.00 91.75 83 LYS A N 1
ATOM 694 C CA . LYS A 1 83 ? 27.272 -2.515 -38.823 1.00 91.75 83 LYS A CA 1
ATOM 695 C C . LYS A 1 83 ? 26.955 -2.523 -40.316 1.00 91.75 83 LYS A C 1
ATOM 697 O O . LYS A 1 83 ? 27.880 -2.533 -41.123 1.00 91.75 83 LYS A O 1
ATOM 702 N N . HIS A 1 84 ? 25.678 -2.498 -40.694 1.00 91.75 84 HIS A N 1
ATOM 703 C CA . HIS A 1 84 ? 25.274 -2.443 -42.101 1.00 91.75 84 HIS A CA 1
ATOM 704 C C . HIS A 1 84 ? 25.785 -1.182 -42.799 1.00 91.75 84 HIS A C 1
ATOM 706 O O . HIS A 1 84 ? 26.359 -1.275 -43.884 1.00 91.75 84 HIS A O 1
ATOM 712 N N . VAL A 1 85 ? 25.632 -0.015 -42.169 1.00 92.62 85 VAL A N 1
ATOM 713 C CA . VAL A 1 85 ? 26.144 1.256 -42.699 1.00 92.62 85 VAL A CA 1
ATOM 714 C C . VAL A 1 85 ? 27.661 1.197 -42.862 1.00 92.62 85 VAL A C 1
ATOM 716 O O . VAL A 1 85 ? 28.176 1.582 -43.909 1.00 92.62 85 VAL A O 1
ATOM 719 N N . PHE A 1 86 ? 28.375 0.666 -41.868 1.00 91.00 86 PHE A N 1
ATOM 720 C CA . PHE A 1 86 ? 29.826 0.517 -41.922 1.00 91.00 86 PHE A CA 1
ATOM 721 C C . PHE A 1 86 ? 30.271 -0.390 -43.077 1.00 91.00 86 PHE A C 1
ATOM 723 O O . PHE A 1 86 ? 31.153 -0.012 -43.844 1.00 91.00 86 PHE A O 1
ATOM 730 N N . ILE A 1 87 ? 29.623 -1.547 -43.263 1.00 89.88 87 ILE A N 1
ATOM 731 C CA . ILE A 1 87 ? 29.913 -2.457 -44.383 1.00 89.88 87 ILE A CA 1
ATOM 732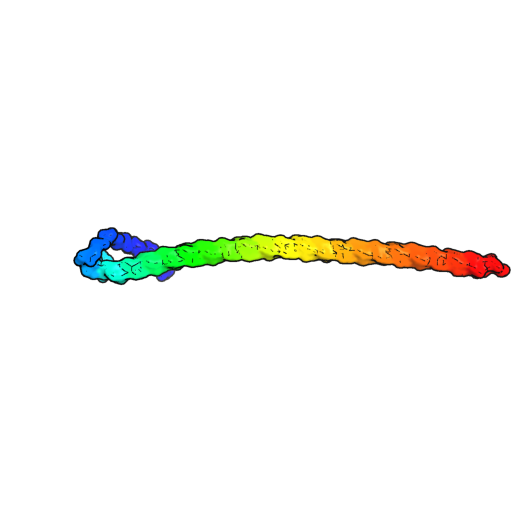 C C . ILE A 1 87 ? 29.671 -1.757 -45.723 1.00 89.88 87 ILE A C 1
ATOM 734 O O . ILE A 1 87 ? 30.542 -1.791 -46.591 1.00 89.88 87 ILE A O 1
ATOM 738 N N . HIS A 1 88 ? 28.529 -1.084 -45.891 1.00 88.69 88 HIS A N 1
ATOM 739 C CA . HIS A 1 88 ? 28.236 -0.330 -47.112 1.00 88.69 88 HIS A CA 1
ATOM 740 C C . HIS A 1 88 ? 29.288 0.746 -47.391 1.00 88.69 88 HIS A C 1
ATOM 742 O O . HIS A 1 88 ? 29.734 0.885 -48.531 1.00 88.69 88 HIS A O 1
ATOM 748 N N . LEU A 1 89 ? 29.720 1.473 -46.359 1.00 90.50 89 LEU A N 1
ATOM 749 C CA . LEU A 1 89 ? 30.779 2.466 -46.473 1.00 90.50 89 LEU A CA 1
ATOM 750 C C . LEU A 1 89 ? 32.086 1.814 -46.941 1.00 90.50 89 LEU A C 1
ATOM 752 O O . LEU A 1 89 ? 32.673 2.264 -47.922 1.00 90.50 89 LEU A O 1
ATOM 756 N N . CYS A 1 90 ? 32.509 0.716 -46.310 1.00 85.12 90 CYS A N 1
ATOM 757 C CA . CYS A 1 90 ? 33.698 -0.026 -46.722 1.00 85.12 90 CYS A CA 1
ATOM 758 C C . CYS A 1 90 ? 33.614 -0.477 -48.184 1.00 85.12 90 CYS A C 1
ATOM 760 O O . CYS A 1 90 ? 34.587 -0.309 -48.914 1.00 85.12 90 CYS A O 1
ATOM 762 N N . VAL A 1 91 ? 32.474 -1.006 -48.638 1.00 88.31 91 VAL A N 1
ATOM 763 C CA . VAL A 1 91 ? 32.292 -1.414 -50.041 1.00 88.31 91 VAL A CA 1
ATOM 764 C C . VAL A 1 91 ? 32.449 -0.213 -50.975 1.00 88.31 91 VAL A C 1
ATOM 766 O O . VAL A 1 91 ? 33.226 -0.285 -51.922 1.00 88.31 91 VAL A O 1
ATOM 769 N N . LEU A 1 92 ? 31.792 0.915 -50.688 1.00 85.25 92 LEU A N 1
ATOM 770 C CA . LEU A 1 92 ? 31.897 2.126 -51.511 1.00 85.25 92 LEU A CA 1
ATOM 771 C C . LEU A 1 92 ? 33.329 2.674 -51.582 1.00 85.25 92 LEU A C 1
ATOM 773 O O . LEU A 1 92 ? 33.763 3.099 -52.651 1.00 85.25 92 LEU A O 1
ATOM 777 N N . TYR A 1 93 ? 34.072 2.658 -50.472 1.00 76.25 93 TYR A N 1
ATOM 778 C CA . TYR A 1 93 ? 35.467 3.106 -50.450 1.00 76.25 93 TYR A CA 1
ATOM 779 C C . TYR A 1 93 ? 36.414 2.129 -51.165 1.00 76.25 93 TYR A C 1
ATOM 781 O O . TYR A 1 93 ? 37.295 2.593 -51.885 1.00 76.25 93 TYR A O 1
ATOM 789 N N . ASN A 1 94 ? 36.216 0.809 -51.041 1.00 68.44 94 ASN A N 1
ATOM 790 C CA . ASN A 1 94 ? 37.014 -0.190 -51.770 1.00 68.44 94 ASN A CA 1
ATOM 791 C C . ASN A 1 94 ? 36.752 -0.135 -53.288 1.00 68.44 94 ASN A C 1
ATOM 793 O O . ASN A 1 94 ? 37.702 -0.099 -54.062 1.00 68.44 94 ASN A O 1
ATOM 797 N N . TYR A 1 95 ? 35.496 0.023 -53.728 1.00 56.09 95 TYR A N 1
ATOM 798 C CA . TYR A 1 95 ? 35.163 0.249 -55.148 1.00 56.09 95 TYR A CA 1
ATOM 799 C C . TYR A 1 95 ? 35.801 1.524 -55.722 1.00 56.09 95 TYR A C 1
ATOM 801 O O . TYR A 1 95 ? 36.100 1.596 -56.911 1.00 56.09 95 TYR A O 1
ATOM 809 N N . LYS A 1 96 ? 36.024 2.542 -54.884 1.00 54.84 96 LYS A N 1
ATOM 810 C CA . LYS A 1 96 ? 36.721 3.775 -55.275 1.00 54.84 96 LYS A CA 1
ATOM 811 C C . LYS A 1 96 ? 38.246 3.607 -55.333 1.00 54.84 96 LYS A C 1
ATOM 813 O O . LYS A 1 96 ? 38.909 4.443 -55.942 1.00 54.84 96 LYS A O 1
ATOM 818 N N . GLY A 1 97 ? 38.786 2.562 -54.701 1.00 52.38 97 GLY A N 1
ATOM 819 C CA . GLY A 1 97 ? 40.209 2.212 -54.681 1.00 52.38 97 GLY A CA 1
ATOM 820 C C . GLY A 1 97 ? 40.664 1.348 -55.863 1.00 52.38 97 GLY A C 1
ATOM 821 O O . GLY A 1 97 ? 41.789 1.527 -56.310 1.00 52.38 97 GLY A O 1
ATOM 822 N N . ASP A 1 98 ? 39.785 0.500 -56.410 1.00 47.03 98 ASP A N 1
ATOM 823 C CA . ASP A 1 98 ? 40.063 -0.374 -57.573 1.00 47.03 98 ASP A CA 1
ATOM 824 C C . ASP A 1 98 ? 39.826 0.299 -58.943 1.00 47.03 98 ASP A C 1
ATOM 826 O O . ASP A 1 98 ? 40.039 -0.298 -59.995 1.00 47.03 98 ASP A O 1
ATOM 830 N N . SER A 1 99 ? 39.372 1.556 -58.960 1.00 45.41 99 SER A N 1
ATOM 831 C CA . SER A 1 99 ? 39.070 2.322 -60.180 1.00 45.41 99 SER A CA 1
ATOM 832 C C . SER A 1 99 ? 40.257 3.187 -60.658 1.00 45.41 99 SER A C 1
ATOM 834 O O . SER A 1 99 ? 40.064 4.321 -61.105 1.00 45.41 99 SER A O 1
ATOM 836 N N . LYS A 1 100 ? 41.493 2.682 -60.526 1.00 46.69 100 LYS A N 1
ATOM 837 C CA . LYS A 1 100 ? 42.726 3.316 -61.027 1.00 46.69 100 LYS A CA 1
ATOM 838 C C . LYS A 1 100 ? 43.665 2.319 -61.687 1.00 46.69 100 LYS A C 1
ATOM 840 O O . LYS A 1 100 ? 43.910 1.261 -61.077 1.00 46.69 100 LYS A O 1
#

Secondary structure (DSSP, 8-state):
-------------TT-SB-TTT--BHHHHHHHHHHHHHHHHHHHHHHHHHHHHHHHHHHHHHHHHHHHHHHHHHHHHHHHHHHHHHHHHHHHHHHHHS--

pLDDT: mean 84.44, std 16.98, range [32.97, 98.31]

Sequence (100 aa):
LWQHNVIHCHPMERSDIVCLYCGVSYLIYTEFHEMRTLLAQLEAELQEVRETAQREKTKREALELGRLEWERALHLEVHTVHKHVFIHLCVLYNYKGDSK

Foldseek 3Di:
DDDDPPPPQDQDDPPFQAGPRPRDGPVRVVVVVVVVVVVVVVVVVVVVVVVVVVVVVVVVVVVVVVVVVVVVVVVVVVVVVVVVVVVVVVVVVVVVVPPD

Organism: NCBI:txid144197

Radius of gyration: 36.91 Å; chains: 1; bounding box: 70×20×100 Å